Protein AF-A0A1I7CKM2-F1 (afdb_monomer)

Radius of gyration: 22.13 Å; Cα contacts (8 Å, |Δi|>4): 88; chains: 1; bounding box: 82×26×52 Å

pLDDT: mean 80.61, std 15.58, range [37.59, 96.12]

Secondary structure (DSSP, 8-state):
--S---HHHHHHHTT-S-HHHHHHHHHHT---GGGHHHHHHHHT--HHHHHHHHHTT-------------HHHHHHHHHHHHHHHHHHHHHHTT-S-HHHHHHHHHHHHHHHHHHHHHHHHHHS--------PPPPP--

Solvent-accessible surface area (backbone atoms only — not comparable to full-atom values): 8357 Å² total; per-residue (Å²): 114,76,63,77,70,55,66,61,59,38,23,55,66,52,70,46,96,48,47,64,58,57,52,53,20,65,74,69,71,60,68,61,75,86,49,48,62,41,48,23,64,52,34,61,48,60,64,66,62,49,48,54,32,50,77,67,77,41,88,83,69,75,63,67,89,74,81,81,89,50,78,67,53,56,52,52,46,52,50,36,49,56,50,27,52,51,36,47,54,33,35,79,70,70,74,51,56,70,65,64,36,50,51,35,46,51,52,37,52,37,51,51,41,31,52,51,55,51,53,54,40,72,76,50,74,72,84,77,81,66,93,74,77,81,79,80,90,86,132

Organism: NCBI:txid416872

Sequence (139 aa):
MKHQRSVDRVADLMGLTSKWALYKWMESGRMPAILIRPFEQACGIDLVTRYIGHSGHKLLVDIPTGKRASGTDINALQASFAEAVGLLLSYYDGQTEAEDTLGALYTTMEHLAWHQGTIERHRQPQLDFGAAVPGEGQC

Structure (mmCIF, N/CA/C/O backbone):
data_AF-A0A1I7CKM2-F1
#
_entry.id   AF-A0A1I7CKM2-F1
#
loop_
_atom_site.group_PDB
_atom_site.id
_atom_site.type_symbol
_atom_site.label_atom_id
_atom_site.label_alt_id
_atom_site.label_comp_id
_atom_site.label_asym_id
_atom_site.label_entity_id
_atom_site.label_seq_id
_atom_site.pdbx_PDB_ins_code
_atom_site.Cartn_x
_atom_site.Cartn_y
_atom_site.Cartn_z
_atom_site.occupancy
_atom_site.B_iso_or_equiv
_atom_site.auth_seq_id
_atom_site.auth_comp_id
_atom_site.auth_asym_id
_atom_site.auth_atom_id
_atom_site.pdbx_PDB_model_num
ATOM 1 N N . MET A 1 1 ? 0.989 9.671 -11.455 1.00 59.75 1 MET A N 1
ATOM 2 C CA . MET A 1 1 ? 2.434 9.340 -11.512 1.00 59.75 1 MET A CA 1
ATOM 3 C C . MET A 1 1 ? 3.192 10.302 -10.611 1.00 59.75 1 MET A C 1
ATOM 5 O O . MET A 1 1 ? 3.063 11.501 -10.810 1.00 59.75 1 MET A O 1
ATOM 9 N N . LYS A 1 2 ? 3.949 9.806 -9.624 1.00 69.12 2 LYS A N 1
ATOM 10 C CA . LYS A 1 2 ? 4.596 10.651 -8.601 1.00 69.12 2 LYS A CA 1
ATOM 11 C C . LYS A 1 2 ? 5.859 11.355 -9.112 1.00 69.12 2 LYS A C 1
ATOM 13 O O . LYS A 1 2 ? 6.129 12.482 -8.726 1.00 69.12 2 LYS A O 1
ATOM 18 N N . HIS A 1 3 ? 6.599 10.714 -10.017 1.00 76.69 3 HIS A N 1
ATOM 19 C CA . HIS A 1 3 ? 7.881 11.228 -10.514 1.00 76.69 3 HIS A CA 1
ATOM 20 C C . HIS A 1 3 ? 7.803 12.035 -11.823 1.00 76.69 3 HIS A C 1
ATOM 22 O O . HIS A 1 3 ? 8.847 12.461 -12.302 1.00 76.69 3 HIS A O 1
ATOM 28 N N . GLN A 1 4 ? 6.610 12.196 -12.421 1.00 77.38 4 GLN A N 1
ATOM 29 C CA . GLN A 1 4 ? 6.367 12.951 -13.672 1.00 77.38 4 GLN A CA 1
ATOM 30 C C . GLN A 1 4 ? 7.440 12.738 -14.768 1.00 77.38 4 GLN A C 1
ATOM 32 O O . GLN A 1 4 ? 7.924 13.678 -15.392 1.00 77.38 4 GLN A O 1
ATOM 37 N N . ARG A 1 5 ? 7.860 11.486 -14.980 1.00 84.25 5 ARG A N 1
ATOM 38 C CA . ARG A 1 5 ? 8.938 11.140 -15.919 1.00 84.25 5 ARG A CA 1
ATOM 39 C C . ARG A 1 5 ? 8.410 11.066 -17.351 1.00 84.25 5 ARG A C 1
ATOM 41 O O . ARG A 1 5 ? 7.268 10.667 -17.565 1.00 84.25 5 ARG A O 1
ATOM 48 N N . SER A 1 6 ? 9.259 11.391 -18.327 1.00 87.19 6 SER A N 1
ATOM 49 C CA . SER A 1 6 ? 8.954 11.135 -19.737 1.00 87.19 6 SER A CA 1
ATOM 50 C C . SER A 1 6 ? 8.855 9.632 -20.011 1.00 87.19 6 SER A C 1
ATOM 52 O O . SER A 1 6 ? 9.466 8.814 -19.319 1.00 87.19 6 SER A O 1
ATOM 54 N N . VAL A 1 7 ? 8.105 9.264 -21.051 1.00 85.19 7 VAL A N 1
ATOM 55 C CA . VAL A 1 7 ? 7.926 7.863 -21.461 1.00 85.19 7 VAL A CA 1
ATOM 56 C C . VAL A 1 7 ? 9.261 7.201 -21.819 1.00 85.19 7 VAL A C 1
ATOM 58 O O . VAL A 1 7 ? 9.487 6.051 -21.452 1.00 85.19 7 VAL A O 1
ATOM 61 N N . ASP A 1 8 ? 10.171 7.942 -22.457 1.00 87.75 8 ASP A N 1
ATOM 62 C CA . ASP A 1 8 ? 11.543 7.492 -22.719 1.00 87.75 8 ASP A CA 1
ATOM 63 C C . ASP A 1 8 ? 12.269 7.122 -21.420 1.00 87.75 8 ASP A C 1
ATOM 65 O O . ASP A 1 8 ? 12.792 6.019 -21.287 1.00 87.75 8 ASP A O 1
ATOM 69 N N . ARG A 1 9 ? 12.196 7.990 -20.403 1.00 89.06 9 ARG A N 1
ATOM 70 C CA . ARG A 1 9 ? 12.855 7.741 -19.119 1.00 89.06 9 ARG A CA 1
ATOM 71 C C . ARG A 1 9 ? 12.264 6.546 -18.374 1.00 89.06 9 ARG A C 1
ATOM 73 O O . ARG A 1 9 ? 12.987 5.856 -17.660 1.00 89.06 9 ARG A O 1
ATOM 80 N N . VAL A 1 10 ? 10.959 6.312 -18.501 1.00 89.44 10 VAL A N 1
ATOM 81 C CA . VAL A 1 10 ? 10.307 5.128 -17.923 1.00 89.44 10 VAL A CA 1
ATOM 82 C C . VAL A 1 10 ? 10.797 3.859 -18.619 1.00 89.44 10 VAL A C 1
ATOM 84 O O . VAL A 1 10 ? 11.162 2.909 -17.932 1.00 89.44 10 VAL A O 1
ATOM 87 N N . ALA A 1 11 ? 10.873 3.858 -19.951 1.00 90.50 11 ALA A N 1
ATOM 88 C CA . ALA A 1 11 ? 11.365 2.718 -20.720 1.00 90.50 11 ALA A CA 1
ATOM 89 C C . ALA A 1 11 ? 12.826 2.369 -20.379 1.00 90.50 11 ALA A C 1
ATOM 91 O O . ALA A 1 11 ? 13.130 1.193 -20.171 1.00 90.50 11 ALA A O 1
ATOM 92 N N . ASP A 1 12 ? 13.688 3.379 -20.227 1.00 90.19 12 ASP A N 1
ATOM 93 C CA . ASP A 1 12 ? 15.086 3.193 -19.814 1.00 90.19 12 ASP A CA 1
ATOM 94 C C . ASP A 1 12 ? 15.192 2.544 -18.427 1.00 90.19 12 ASP A C 1
ATOM 96 O O . ASP A 1 12 ? 15.935 1.585 -18.233 1.00 90.19 12 ASP A O 1
ATOM 100 N N . LEU A 1 13 ? 14.422 3.040 -17.449 1.00 89.81 13 LEU A N 1
ATOM 101 C CA . LEU A 1 13 ? 14.416 2.503 -16.081 1.00 89.81 13 LEU A CA 1
ATOM 102 C C . LEU A 1 13 ? 13.867 1.075 -16.005 1.00 89.81 13 LEU A C 1
ATOM 104 O O . LEU A 1 13 ? 14.232 0.324 -15.105 1.00 89.81 13 LEU A O 1
ATOM 108 N N . MET A 1 14 ? 12.996 0.707 -16.942 1.00 90.38 14 MET A N 1
ATOM 109 C CA . MET A 1 14 ? 12.480 -0.650 -17.087 1.00 90.38 14 MET A CA 1
ATOM 110 C C . MET A 1 14 ? 13.447 -1.586 -17.832 1.00 90.38 14 MET A C 1
ATOM 112 O O . MET A 1 14 ? 13.169 -2.781 -17.913 1.00 90.38 14 MET A O 1
ATOM 116 N N . GLY A 1 15 ? 14.550 -1.070 -18.388 1.00 89.56 15 GLY A N 1
ATOM 117 C CA . GLY A 1 15 ? 15.500 -1.849 -19.186 1.00 89.56 15 GLY A CA 1
ATOM 118 C C . GLY A 1 15 ? 14.966 -2.245 -20.566 1.00 89.56 15 GLY A C 1
ATOM 119 O O . GLY A 1 15 ? 15.369 -3.271 -21.113 1.00 89.56 15 GLY A O 1
ATOM 120 N N . LEU A 1 16 ? 14.029 -1.474 -21.128 1.00 90.25 16 LEU A N 1
ATOM 121 C CA . LEU A 1 16 ? 13.451 -1.759 -22.440 1.00 90.25 16 LEU A CA 1
ATOM 122 C C . LEU A 1 16 ? 14.353 -1.247 -23.562 1.00 90.25 16 LEU A C 1
ATOM 124 O O . LEU A 1 16 ? 14.857 -0.133 -23.515 1.00 90.25 16 LEU A O 1
ATOM 128 N N . THR A 1 17 ? 14.462 -2.022 -24.640 1.00 84.75 17 THR A N 1
ATOM 129 C CA . THR A 1 17 ? 15.207 -1.619 -25.845 1.00 84.75 17 THR A CA 1
ATOM 130 C C . THR A 1 17 ? 14.534 -0.462 -26.596 1.00 84.75 17 THR A C 1
ATOM 132 O O . THR A 1 17 ? 15.181 0.238 -27.368 1.00 84.75 17 THR A O 1
ATOM 135 N N . SER A 1 18 ? 13.222 -0.263 -26.417 1.00 87.19 18 SER A N 1
ATOM 136 C CA . SER A 1 18 ? 12.483 0.822 -27.066 1.00 87.19 18 SER A CA 1
ATOM 137 C C . SER A 1 18 ? 11.200 1.194 -26.323 1.00 87.19 18 SER A C 1
ATOM 139 O O . SER A 1 18 ? 10.427 0.320 -25.923 1.00 87.19 18 SER A O 1
ATOM 141 N N . LYS A 1 19 ? 10.905 2.500 -26.244 1.00 86.94 19 LYS A N 1
ATOM 142 C CA . LYS A 1 19 ? 9.648 3.037 -25.691 1.00 86.94 19 LYS A CA 1
ATOM 143 C C . LYS A 1 19 ? 8.382 2.583 -26.419 1.00 86.94 19 LYS A C 1
ATOM 145 O O . LYS A 1 19 ? 7.302 2.593 -25.833 1.00 86.94 19 LYS A O 1
ATOM 150 N N . TRP A 1 20 ? 8.491 2.170 -27.683 1.00 90.31 20 TRP A N 1
ATOM 151 C CA . TRP A 1 20 ? 7.341 1.710 -28.469 1.00 90.31 20 TRP A CA 1
ATOM 152 C C . TRP A 1 20 ? 6.694 0.456 -27.875 1.00 90.31 20 TRP A C 1
ATOM 154 O O . TRP A 1 20 ? 5.479 0.295 -27.975 1.00 90.31 20 TRP A O 1
ATOM 164 N N . ALA A 1 21 ? 7.477 -0.393 -27.199 1.00 90.19 21 ALA A N 1
ATOM 165 C CA . ALA A 1 21 ? 6.945 -1.540 -26.470 1.00 90.19 21 ALA A CA 1
ATOM 166 C C . ALA A 1 21 ? 5.969 -1.096 -25.369 1.00 90.19 21 ALA A C 1
ATOM 168 O O . ALA A 1 21 ? 4.881 -1.657 -25.255 1.00 90.19 21 ALA A O 1
ATOM 169 N N . LEU A 1 22 ? 6.316 -0.034 -24.631 1.00 87.12 22 LEU A N 1
ATOM 170 C CA . LEU A 1 22 ? 5.462 0.512 -23.581 1.00 87.12 22 LEU A CA 1
ATOM 171 C C . LEU A 1 22 ? 4.152 1.065 -24.154 1.00 87.12 22 LEU A C 1
ATOM 173 O O . LEU A 1 22 ? 3.084 0.741 -23.639 1.00 87.12 22 LEU A O 1
ATOM 177 N N . TYR A 1 23 ? 4.212 1.833 -25.246 1.00 89.81 23 TYR A N 1
ATOM 178 C CA . TYR A 1 23 ? 2.999 2.326 -25.909 1.00 89.81 23 TYR A CA 1
ATOM 179 C C . TYR A 1 23 ? 2.092 1.188 -26.373 1.00 89.81 23 TYR A C 1
ATOM 181 O O . TYR A 1 23 ? 0.896 1.213 -26.098 1.00 89.81 23 TYR A O 1
ATOM 189 N N . LYS A 1 24 ? 2.665 0.151 -26.992 1.00 90.62 24 LYS A N 1
ATOM 190 C CA . LYS A 1 24 ? 1.908 -1.019 -27.447 1.00 90.62 24 LYS A CA 1
ATOM 191 C C . LYS A 1 24 ? 1.228 -1.759 -26.291 1.00 90.62 24 LYS A C 1
ATOM 193 O O . LYS A 1 24 ? 0.116 -2.265 -26.447 1.00 90.62 24 LYS A O 1
ATOM 198 N N . TRP A 1 25 ? 1.862 -1.839 -25.121 1.00 91.19 25 TRP A N 1
ATOM 199 C CA . TRP A 1 25 ? 1.236 -2.440 -23.938 1.00 91.19 25 TRP A CA 1
ATOM 200 C C . TRP A 1 25 ? 0.119 -1.582 -23.368 1.00 91.19 25 TRP A C 1
ATOM 202 O O . TRP A 1 25 ? -0.893 -2.139 -22.954 1.00 91.19 25 TRP A O 1
ATOM 212 N N . MET A 1 26 ? 0.271 -0.256 -23.375 1.00 86.06 26 MET A N 1
ATOM 213 C CA . MET A 1 26 ? -0.805 0.639 -22.948 1.00 86.06 26 MET A CA 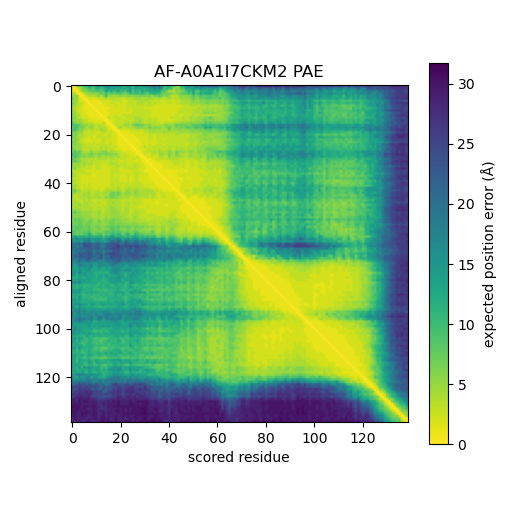1
ATOM 214 C C . MET A 1 26 ? -2.002 0.584 -23.900 1.00 86.06 26 MET A C 1
ATOM 216 O O . MET A 1 26 ? -3.135 0.562 -23.438 1.00 86.06 26 MET A O 1
ATOM 220 N N . GLU A 1 27 ? -1.757 0.498 -25.208 1.00 91.06 27 GLU A N 1
ATOM 221 C CA . GLU A 1 27 ? -2.809 0.345 -26.219 1.00 91.06 27 GLU A CA 1
ATOM 222 C C . GLU A 1 27 ? -3.544 -0.996 -26.080 1.00 91.06 27 GLU A C 1
ATOM 224 O O . GLU A 1 27 ? -4.769 -1.048 -26.076 1.00 91.06 27 GLU A O 1
ATOM 229 N N . SER A 1 28 ? -2.799 -2.096 -25.944 1.00 90.94 28 SER A N 1
ATOM 230 C CA . SER A 1 28 ? -3.379 -3.445 -25.879 1.00 90.94 28 SER A CA 1
ATOM 231 C C . SER A 1 28 ? -3.872 -3.858 -24.488 1.00 90.94 28 SER A C 1
ATOM 233 O O . SER A 1 28 ? -4.509 -4.904 -24.361 1.00 90.94 28 SER A O 1
ATOM 235 N N . GLY A 1 29 ? -3.531 -3.100 -23.442 1.00 85.44 29 GLY A N 1
ATOM 236 C CA . GLY A 1 29 ? -3.776 -3.457 -22.040 1.00 85.44 29 GLY A CA 1
ATOM 237 C C . GLY A 1 29 ? -3.000 -4.691 -21.559 1.00 85.44 29 GLY A C 1
ATOM 238 O O . GLY A 1 29 ? -3.324 -5.257 -20.517 1.00 85.44 29 GLY A O 1
ATOM 239 N N . ARG A 1 30 ? -1.996 -5.154 -22.315 1.00 86.62 30 ARG A N 1
ATOM 240 C CA . ARG A 1 30 ? -1.274 -6.412 -22.062 1.00 86.62 30 ARG A CA 1
ATOM 241 C C . ARG A 1 30 ? 0.188 -6.143 -21.734 1.00 86.62 30 ARG A C 1
ATOM 243 O O . ARG A 1 30 ? 1.058 -6.248 -22.596 1.00 86.62 30 ARG A O 1
ATOM 250 N N . MET A 1 31 ? 0.456 -5.820 -20.472 1.00 88.94 31 MET A N 1
ATOM 251 C CA . MET A 1 31 ? 1.819 -5.730 -19.947 1.00 88.94 31 MET A CA 1
ATOM 252 C C . MET A 1 31 ? 2.306 -7.111 -19.470 1.00 88.94 31 MET A C 1
ATOM 254 O O . MET A 1 31 ? 1.570 -7.795 -18.756 1.00 88.94 31 MET A O 1
ATOM 258 N N . PRO A 1 32 ? 3.539 -7.536 -19.807 1.00 91.81 32 PRO A N 1
ATOM 259 C CA . PRO A 1 32 ? 4.132 -8.739 -19.229 1.00 91.81 32 PRO A CA 1
ATOM 260 C C . PRO A 1 32 ? 4.239 -8.639 -17.701 1.00 91.81 32 PRO A C 1
ATOM 262 O O . PRO A 1 32 ? 4.753 -7.650 -17.183 1.00 91.81 32 PRO A O 1
ATOM 265 N N . ALA A 1 33 ? 3.828 -9.685 -16.976 1.00 91.06 33 ALA A N 1
ATOM 266 C CA . ALA A 1 33 ? 3.792 -9.671 -15.509 1.00 91.06 33 ALA A CA 1
ATOM 267 C C . ALA A 1 33 ? 5.157 -9.365 -14.861 1.00 91.06 33 ALA A C 1
ATOM 269 O O . ALA A 1 33 ? 5.235 -8.629 -13.881 1.00 91.06 33 ALA A O 1
ATOM 270 N N . ILE A 1 34 ? 6.247 -9.860 -15.458 1.00 92.38 34 ILE A N 1
ATOM 271 C CA . ILE A 1 34 ? 7.625 -9.607 -15.006 1.00 92.38 34 ILE A CA 1
ATOM 272 C C . ILE A 1 34 ? 8.014 -8.117 -15.035 1.00 92.38 34 ILE A C 1
ATOM 274 O O . ILE A 1 34 ? 8.901 -7.695 -14.299 1.00 92.38 34 ILE A O 1
ATOM 278 N N . LEU A 1 35 ? 7.333 -7.305 -15.849 1.00 92.44 35 LEU A N 1
ATOM 279 C CA . LEU A 1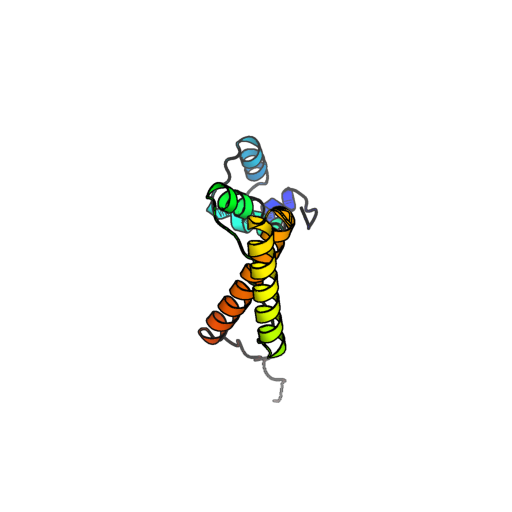 35 ? 7.609 -5.876 -16.007 1.00 92.44 35 LEU A CA 1
ATOM 280 C C . LEU A 1 35 ? 6.713 -4.976 -15.154 1.00 92.44 35 LEU A C 1
ATOM 282 O O . LEU A 1 35 ? 6.967 -3.773 -15.097 1.00 92.44 35 LEU A O 1
ATOM 286 N N . ILE A 1 36 ? 5.733 -5.541 -14.443 1.00 92.00 36 ILE A N 1
ATOM 287 C CA . ILE A 1 36 ? 4.852 -4.779 -13.550 1.00 92.00 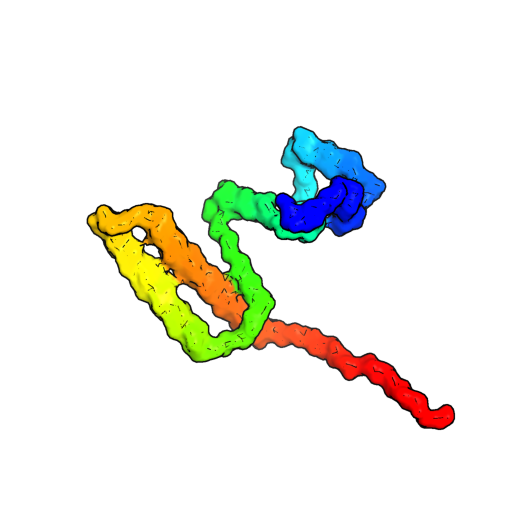36 ILE A CA 1
ATOM 288 C C . ILE A 1 36 ? 5.678 -4.074 -12.468 1.00 92.00 36 ILE A C 1
ATOM 290 O O . ILE A 1 36 ? 5.569 -2.863 -12.299 1.00 92.00 36 ILE A O 1
ATOM 294 N N . ARG A 1 37 ? 6.574 -4.799 -11.784 1.00 91.69 37 ARG A N 1
ATOM 295 C CA . ARG A 1 37 ? 7.394 -4.220 -10.706 1.00 91.69 37 ARG A CA 1
ATOM 296 C C . ARG A 1 37 ? 8.369 -3.138 -11.195 1.00 91.69 37 ARG A C 1
ATOM 298 O O . ARG A 1 37 ? 8.367 -2.061 -10.596 1.00 91.69 37 ARG A O 1
ATOM 305 N N . PRO A 1 38 ? 9.148 -3.349 -12.276 1.00 92.31 38 PRO A N 1
ATOM 306 C CA . PRO A 1 38 ? 9.951 -2.284 -12.879 1.00 92.31 38 PRO A CA 1
ATOM 307 C C . PRO A 1 38 ? 9.135 -1.053 -13.288 1.00 92.31 38 PRO A C 1
ATOM 309 O O . PRO A 1 38 ? 9.562 0.074 -13.039 1.00 92.31 38 PRO A O 1
ATOM 312 N N . PHE A 1 39 ? 7.952 -1.249 -13.878 1.00 91.00 39 PHE A N 1
ATOM 313 C CA . PHE A 1 39 ? 7.072 -0.153 -14.286 1.00 91.00 39 PHE A CA 1
ATOM 314 C C . PHE A 1 39 ? 6.606 0.683 -13.087 1.00 91.00 39 PHE A C 1
ATOM 316 O O . PHE A 1 39 ? 6.757 1.905 -13.072 1.00 91.00 39 PHE A O 1
ATOM 323 N N . GLU A 1 40 ? 6.101 0.027 -12.045 1.00 92.31 40 GLU A N 1
ATOM 324 C CA . GLU A 1 40 ? 5.618 0.690 -10.831 1.00 92.31 40 GLU A CA 1
ATOM 325 C C . GLU A 1 40 ? 6.730 1.450 -10.105 1.00 92.31 40 GLU A C 1
ATOM 327 O O . GLU A 1 40 ? 6.534 2.591 -9.677 1.00 92.31 40 GLU A O 1
ATOM 332 N N . GLN A 1 41 ? 7.935 0.877 -10.045 1.00 91.06 41 GLN A N 1
ATOM 333 C CA . GLN A 1 41 ? 9.119 1.544 -9.502 1.00 91.06 41 GLN A CA 1
ATOM 334 C C . GLN A 1 41 ? 9.535 2.756 -10.351 1.00 91.06 41 GLN A C 1
ATOM 336 O O . GLN A 1 41 ? 9.875 3.815 -9.811 1.00 91.06 41 GLN A O 1
ATOM 341 N N . ALA A 1 42 ? 9.475 2.643 -11.680 1.00 90.31 42 ALA A N 1
ATOM 342 C CA . ALA A 1 42 ? 9.769 3.748 -12.586 1.00 90.31 42 ALA A CA 1
ATOM 343 C C . ALA A 1 42 ? 8.744 4.890 -12.448 1.00 90.31 42 ALA A C 1
ATOM 345 O O . ALA A 1 42 ? 9.122 6.063 -12.506 1.00 90.31 42 ALA A O 1
ATOM 346 N N . CYS A 1 43 ? 7.470 4.586 -12.203 1.00 87.75 43 CYS A N 1
ATOM 347 C CA . CYS A 1 43 ? 6.428 5.591 -11.977 1.00 87.75 43 CYS A CA 1
ATOM 348 C C . CYS A 1 43 ? 6.388 6.115 -10.527 1.00 87.75 43 CYS A C 1
ATOM 350 O O . CYS A 1 43 ? 5.955 7.251 -10.290 1.00 87.75 43 CYS A O 1
ATOM 352 N N . GLY A 1 44 ? 6.875 5.326 -9.567 1.00 85.62 44 GLY A N 1
ATOM 353 C CA . GLY A 1 44 ? 6.767 5.565 -8.125 1.00 85.62 44 GLY A CA 1
ATOM 354 C C . GLY A 1 44 ? 5.363 5.377 -7.570 1.00 85.62 44 GLY A C 1
ATOM 355 O O . GLY A 1 44 ? 4.978 6.117 -6.667 1.00 85.62 44 GLY A O 1
ATOM 356 N N . ILE A 1 45 ? 4.582 4.490 -8.179 1.00 88.38 45 ILE A N 1
ATOM 357 C CA . ILE A 1 45 ? 3.221 4.156 -7.759 1.00 88.38 45 ILE A CA 1
ATOM 358 C C . ILE A 1 45 ? 2.919 2.711 -8.161 1.00 88.38 45 ILE A C 1
ATOM 360 O O . ILE A 1 45 ? 3.345 2.264 -9.221 1.00 88.38 45 ILE A O 1
ATOM 364 N N . ASP A 1 46 ? 2.169 2.011 -7.330 1.00 89.56 46 ASP A N 1
ATOM 365 C CA . ASP A 1 46 ? 1.874 0.574 -7.342 1.00 89.56 46 ASP A CA 1
ATOM 366 C C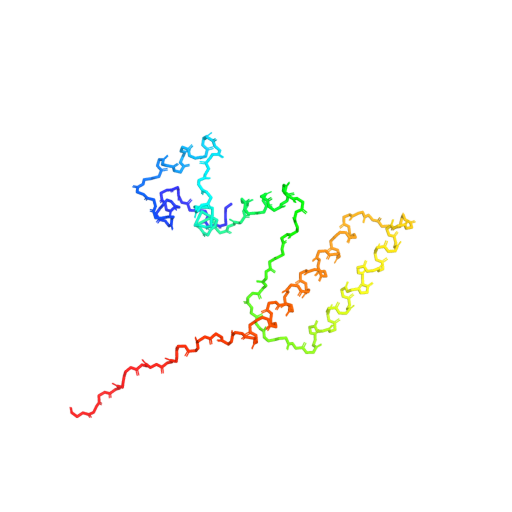 . ASP A 1 46 ? 0.445 0.263 -7.834 1.00 89.56 46 ASP A C 1
ATOM 368 O O . ASP A 1 46 ? -0.257 -0.601 -7.311 1.00 89.56 46 ASP A O 1
ATOM 372 N N . LEU A 1 47 ? -0.018 1.000 -8.850 1.00 87.31 47 LEU A N 1
ATOM 373 C CA . LEU A 1 47 ? -1.404 0.925 -9.335 1.00 87.31 47 LEU A CA 1
ATOM 374 C C . LEU A 1 47 ? -1.803 -0.463 -9.854 1.00 87.31 47 LEU A C 1
ATOM 376 O O . LEU A 1 47 ? -2.943 -0.879 -9.658 1.00 87.31 47 LEU A O 1
ATOM 380 N N . VAL A 1 48 ? -0.897 -1.165 -10.537 1.00 90.62 48 VAL A N 1
ATOM 381 C CA . VAL A 1 48 ? -1.208 -2.447 -11.185 1.00 90.62 48 VAL A CA 1
ATOM 382 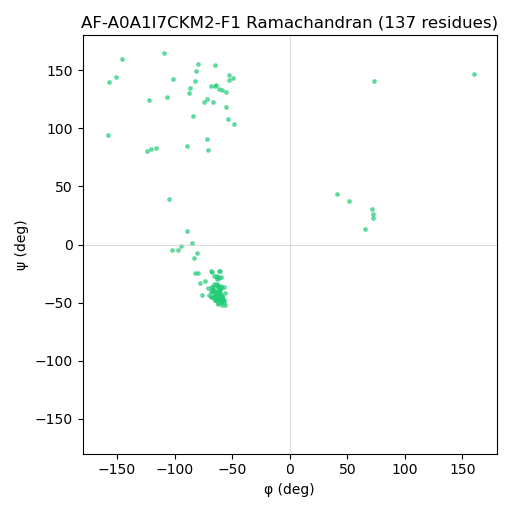C C . VAL A 1 48 ? -1.282 -3.552 -10.134 1.00 90.62 48 VAL A C 1
ATOM 384 O O . VAL A 1 48 ? -2.226 -4.337 -10.133 1.00 90.62 48 VAL A O 1
ATOM 387 N N . THR A 1 49 ? -0.339 -3.569 -9.197 1.00 91.62 49 THR A N 1
ATOM 388 C CA . THR A 1 49 ? -0.322 -4.455 -8.034 1.00 91.62 49 THR A CA 1
ATOM 389 C C . THR A 1 49 ? -1.576 -4.243 -7.191 1.00 91.62 49 THR A C 1
ATOM 391 O O . THR A 1 49 ? -2.264 -5.220 -6.889 1.00 91.62 49 THR A O 1
ATOM 394 N N . ARG A 1 50 ? -1.936 -2.983 -6.894 1.00 89.50 50 ARG A N 1
ATOM 395 C CA . ARG A 1 50 ? -3.182 -2.648 -6.184 1.00 89.50 50 ARG A CA 1
ATOM 396 C C . ARG A 1 50 ? -4.415 -3.164 -6.898 1.00 89.50 50 ARG A C 1
ATOM 398 O O . ARG A 1 50 ? -5.243 -3.831 -6.285 1.00 89.50 50 ARG A O 1
ATOM 405 N N . TYR A 1 51 ? -4.515 -2.905 -8.198 1.00 90.31 51 TYR A N 1
ATOM 406 C CA . TYR A 1 51 ? -5.630 -3.386 -9.003 1.00 90.31 51 TYR A CA 1
ATOM 407 C C . TYR A 1 51 ? -5.740 -4.917 -8.981 1.00 90.31 51 TYR A C 1
ATOM 409 O O . TYR A 1 51 ? -6.818 -5.444 -8.719 1.00 90.31 51 TYR A O 1
ATOM 417 N N . ILE A 1 52 ? -4.634 -5.639 -9.195 1.00 91.56 52 ILE A N 1
ATOM 418 C CA . ILE A 1 52 ? -4.623 -7.109 -9.177 1.00 91.56 52 ILE A CA 1
ATOM 419 C C . ILE A 1 52 ? -5.062 -7.628 -7.803 1.00 91.56 52 ILE A C 1
ATOM 421 O O . ILE A 1 52 ? -5.934 -8.495 -7.735 1.00 91.56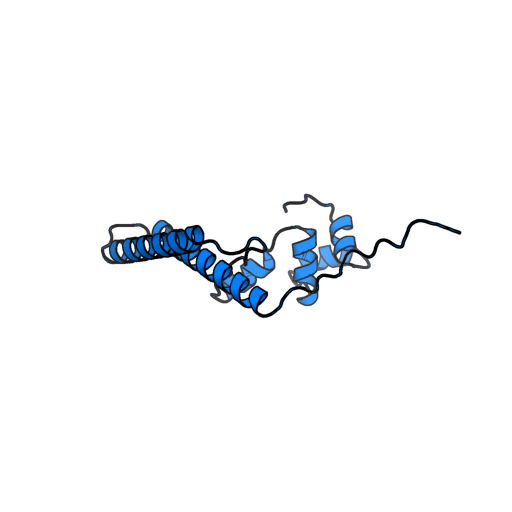 52 ILE A O 1
ATOM 425 N N . GLY A 1 53 ? -4.521 -7.068 -6.717 1.00 90.88 53 GLY A N 1
ATOM 426 C CA . GLY A 1 53 ? -4.906 -7.433 -5.353 1.00 90.88 53 GLY A CA 1
ATOM 427 C C . GLY A 1 53 ? -6.396 -7.214 -5.093 1.00 90.88 53 GLY A C 1
ATOM 428 O O . GLY A 1 53 ? -7.095 -8.156 -4.718 1.00 90.88 53 GLY A O 1
ATOM 429 N N . HIS A 1 54 ? -6.905 -6.016 -5.387 1.00 87.50 54 HIS A N 1
ATOM 430 C CA . HIS A 1 54 ? -8.320 -5.693 -5.204 1.00 87.50 54 HIS A CA 1
ATOM 431 C C . HIS A 1 54 ? -9.241 -6.555 -6.074 1.00 87.50 54 HIS A C 1
ATOM 433 O O . HIS A 1 54 ? -10.246 -7.059 -5.574 1.00 87.50 54 HIS A O 1
ATOM 439 N N . SER A 1 55 ? -8.883 -6.796 -7.340 1.00 88.62 55 SER A N 1
ATOM 440 C CA . SER A 1 55 ? -9.661 -7.657 -8.244 1.00 88.62 55 SER A CA 1
ATOM 441 C C . SER A 1 55 ? -9.732 -9.113 -7.770 1.00 88.62 55 SER A C 1
ATOM 443 O O . SER A 1 55 ? -10.704 -9.809 -8.045 1.00 88.62 55 SER A O 1
ATOM 445 N N . GLY A 1 56 ? -8.727 -9.569 -7.016 1.00 91.56 56 GLY A N 1
ATOM 446 C CA . GLY A 1 56 ? -8.698 -10.885 -6.380 1.00 91.56 56 GLY A CA 1
ATOM 447 C C . GLY A 1 56 ? -9.302 -10.921 -4.974 1.00 91.56 56 GLY A C 1
ATOM 448 O O . GLY A 1 56 ? -9.079 -11.903 -4.260 1.00 91.56 56 GLY A O 1
ATOM 449 N N . HIS A 1 57 ? -9.997 -9.859 -4.546 1.00 78.38 57 HIS A N 1
ATOM 450 C CA . HIS A 1 57 ? -10.496 -9.678 -3.177 1.00 78.38 57 HIS A CA 1
ATOM 451 C C . HIS A 1 57 ? -9.406 -9.883 -2.112 1.00 78.38 57 HIS A C 1
ATOM 453 O O . HIS A 1 57 ? -9.635 -10.475 -1.055 1.00 78.38 57 HIS A O 1
ATOM 459 N N . LYS A 1 58 ? -8.184 -9.432 -2.411 1.00 81.38 58 LYS A N 1
ATOM 460 C CA . LYS A 1 58 ? -7.055 -9.436 -1.483 1.00 81.38 58 LYS A CA 1
ATOM 461 C C . LYS A 1 58 ? -6.864 -8.043 -0.907 1.00 81.38 58 LYS A C 1
ATOM 463 O O . LYS A 1 58 ? -7.001 -7.042 -1.608 1.00 81.38 58 LYS A O 1
ATOM 468 N N . LEU A 1 59 ? -6.507 -8.003 0.370 1.00 78.44 59 LEU A N 1
ATOM 469 C CA . LEU A 1 59 ? -6.030 -6.796 1.019 1.00 78.44 59 LEU A CA 1
ATOM 470 C C . LEU A 1 59 ? -4.519 -6.692 0.815 1.00 78.44 59 LEU A C 1
ATOM 472 O O . LEU A 1 59 ? -3.790 -7.655 1.055 1.00 78.44 59 LEU A O 1
ATOM 476 N N . LEU A 1 60 ? -4.068 -5.525 0.367 1.00 81.19 60 LEU A N 1
ATOM 477 C CA . LEU A 1 60 ? -2.656 -5.185 0.276 1.00 81.19 60 LEU A CA 1
ATOM 478 C C . LEU A 1 60 ? -2.345 -4.200 1.390 1.00 81.19 60 LEU A C 1
ATOM 480 O O . LEU A 1 60 ? -3.030 -3.192 1.529 1.00 81.19 60 LEU A O 1
ATOM 484 N N . VAL A 1 61 ? -1.325 -4.523 2.173 1.00 73.50 61 VAL A N 1
ATOM 485 C CA . VAL A 1 61 ? -0.864 -3.704 3.286 1.00 73.50 61 VAL A CA 1
ATOM 486 C C . VAL A 1 61 ? 0.599 -3.380 3.033 1.00 73.50 61 VAL A C 1
ATOM 488 O O . VAL A 1 61 ? 1.407 -4.291 2.828 1.00 73.50 61 VAL A O 1
ATOM 491 N N . ASP A 1 62 ? 0.936 -2.093 3.015 1.00 71.31 62 ASP A N 1
ATOM 492 C CA . ASP A 1 62 ? 2.322 -1.663 2.879 1.00 71.31 62 ASP A CA 1
ATOM 493 C C . ASP A 1 62 ? 3.097 -2.078 4.132 1.00 71.31 62 ASP A C 1
ATOM 495 O O . ASP A 1 62 ? 2.746 -1.706 5.248 1.00 71.31 62 ASP A O 1
ATOM 499 N N . ILE A 1 63 ? 4.171 -2.852 3.961 1.00 69.88 63 ILE A N 1
ATOM 500 C CA . ILE A 1 63 ? 5.043 -3.240 5.075 1.00 69.88 63 ILE A CA 1
ATOM 501 C C . ILE A 1 63 ? 6.048 -2.101 5.294 1.00 69.88 63 ILE A C 1
ATOM 503 O O . ILE A 1 63 ? 6.941 -1.918 4.457 1.00 69.88 63 ILE A O 1
ATOM 507 N N . PRO A 1 64 ? 5.978 -1.334 6.399 1.00 61.91 64 PRO A N 1
ATOM 508 C CA . PRO A 1 64 ? 6.853 -0.186 6.566 1.00 61.91 64 PRO A CA 1
ATOM 509 C C . PRO A 1 64 ? 8.293 -0.629 6.846 1.00 61.91 64 PRO A C 1
ATOM 511 O O . PRO A 1 64 ? 8.609 -1.354 7.801 1.00 61.91 64 PRO A O 1
ATOM 514 N N . THR A 1 65 ? 9.215 -0.141 6.022 1.00 59.28 65 THR A N 1
ATOM 515 C CA . THR A 1 65 ? 10.644 -0.400 6.173 1.00 59.28 65 THR A CA 1
ATOM 516 C C . THR A 1 65 ? 11.287 0.654 7.079 1.00 59.28 65 THR A C 1
ATOM 518 O O . THR A 1 65 ? 11.842 1.630 6.590 1.00 59.28 65 THR A O 1
ATOM 521 N N . GLY A 1 66 ? 11.244 0.482 8.406 1.00 55.62 66 GLY A N 1
ATOM 522 C CA . GLY A 1 66 ? 12.078 1.303 9.296 1.00 55.62 66 GLY A CA 1
ATOM 523 C C . GLY A 1 66 ? 11.629 1.366 10.756 1.00 55.62 66 GLY A C 1
ATOM 524 O O . GLY A 1 66 ? 10.436 1.383 11.032 1.00 55.62 66 GLY A O 1
ATOM 525 N N . LYS A 1 67 ? 12.636 1.466 11.637 1.00 55.66 67 LYS A N 1
ATOM 526 C CA . LYS A 1 67 ? 12.631 1.544 13.114 1.00 55.66 67 LYS A CA 1
ATOM 527 C C . LYS A 1 67 ? 12.305 0.258 13.887 1.00 55.66 67 LYS A C 1
ATOM 529 O O . LYS A 1 67 ? 11.460 -0.539 13.505 1.00 55.66 67 LYS A O 1
ATOM 534 N N . ARG A 1 68 ? 13.044 0.077 14.993 1.00 57.84 68 ARG A N 1
ATOM 535 C CA . ARG A 1 68 ? 12.796 -0.955 16.010 1.00 57.84 68 ARG A CA 1
ATOM 536 C C . ARG A 1 68 ? 11.499 -0.612 16.726 1.00 57.84 68 ARG A C 1
ATOM 538 O O . ARG A 1 68 ? 11.318 0.546 17.098 1.00 57.84 68 ARG A O 1
ATOM 545 N N . ALA A 1 69 ? 10.660 -1.617 16.948 1.00 62.78 69 ALA A N 1
ATOM 546 C CA . ALA A 1 69 ? 9.469 -1.445 17.757 1.00 62.78 69 ALA A CA 1
ATOM 547 C C . ALA A 1 69 ? 9.829 -1.039 19.192 1.00 62.78 69 ALA A C 1
ATOM 549 O O . ALA A 1 69 ? 10.739 -1.600 19.808 1.00 62.78 69 ALA A O 1
ATOM 550 N N . SER A 1 70 ? 9.120 -0.038 19.694 1.00 67.38 70 SER A N 1
ATOM 551 C CA . SER A 1 70 ? 9.190 0.514 21.040 1.00 67.38 70 SER A CA 1
ATOM 552 C C . SER A 1 70 ? 7.931 0.145 21.832 1.00 67.38 70 SER A C 1
ATOM 554 O O . SER A 1 70 ? 6.917 -0.259 21.263 1.00 67.38 70 SER A O 1
ATOM 556 N N . GLY A 1 71 ? 7.966 0.303 23.160 1.00 65.56 71 GLY A N 1
ATOM 557 C 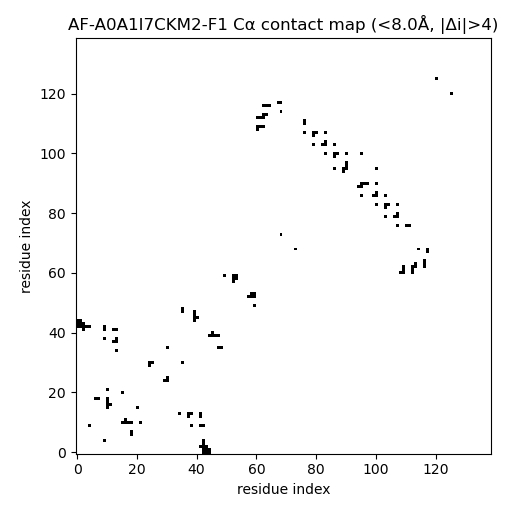CA . GLY A 1 71 ? 6.781 0.082 24.003 1.00 65.56 71 GLY A CA 1
ATOM 558 C C . GLY A 1 71 ? 5.597 0.991 23.640 1.00 65.56 71 GLY A C 1
ATOM 559 O O . GLY A 1 71 ? 4.446 0.588 23.787 1.00 65.56 71 GLY A O 1
ATOM 560 N N . THR A 1 72 ? 5.867 2.179 23.094 1.00 71.75 72 THR A N 1
ATOM 561 C CA . THR A 1 72 ? 4.842 3.106 22.592 1.00 71.75 72 THR A CA 1
ATOM 562 C C . THR A 1 72 ? 4.058 2.509 21.422 1.00 71.75 72 THR A C 1
ATOM 564 O O . THR A 1 72 ? 2.853 2.727 21.325 1.00 71.75 72 THR A O 1
ATOM 567 N N . ASP A 1 73 ? 4.708 1.698 20.585 1.00 75.12 73 ASP A N 1
ATOM 568 C CA . ASP A 1 73 ? 4.077 1.108 19.401 1.00 75.12 73 ASP A CA 1
ATOM 569 C C . ASP A 1 73 ? 3.092 -0.009 19.780 1.00 75.12 73 ASP A C 1
ATOM 571 O O . ASP A 1 73 ? 2.051 -0.165 19.148 1.00 75.12 73 ASP A O 1
ATOM 575 N N . ILE A 1 74 ? 3.356 -0.733 20.876 1.00 81.19 74 ILE A N 1
ATOM 576 C CA . ILE A 1 74 ? 2.430 -1.749 21.406 1.00 81.19 74 ILE A CA 1
ATOM 577 C C . ILE A 1 74 ? 1.161 -1.092 21.966 1.00 81.19 74 ILE A C 1
ATOM 579 O O . ILE A 1 74 ? 0.058 -1.591 21.742 1.00 81.19 74 ILE A O 1
ATOM 583 N N . ASN A 1 75 ? 1.295 0.047 22.653 1.00 85.56 75 ASN A N 1
ATOM 584 C CA . ASN A 1 75 ? 0.137 0.797 23.148 1.00 85.56 75 ASN A CA 1
ATOM 585 C C . ASN A 1 75 ? -0.694 1.377 21.992 1.00 85.56 75 ASN A C 1
ATOM 587 O O . ASN A 1 75 ? -1.922 1.334 22.042 1.00 85.56 75 ASN A O 1
ATOM 591 N N . ALA A 1 76 ? -0.042 1.865 20.932 1.00 84.38 76 ALA A N 1
ATOM 592 C CA . ALA A 1 76 ? -0.724 2.325 19.722 1.00 84.38 76 ALA A CA 1
ATOM 593 C C . ALA A 1 76 ? -1.476 1.181 19.017 1.00 84.38 76 ALA A C 1
ATOM 595 O O . ALA A 1 76 ? -2.622 1.357 18.601 1.00 84.38 76 ALA A O 1
ATOM 596 N N . LEU A 1 77 ? -0.878 -0.015 18.953 1.00 87.88 77 LEU A N 1
ATOM 597 C CA . LEU A 1 77 ? -1.551 -1.208 18.440 1.00 87.88 77 LEU A CA 1
ATOM 598 C C . LEU A 1 77 ? -2.801 -1.531 19.269 1.00 87.88 77 LEU A C 1
ATOM 600 O O . LEU A 1 77 ? -3.884 -1.698 18.709 1.00 87.88 77 LEU A O 1
ATOM 604 N N . GLN A 1 78 ? -2.680 -1.564 20.597 1.00 91.12 78 GLN A N 1
ATOM 605 C CA . GLN A 1 78 ? -3.804 -1.848 21.491 1.00 91.12 78 GLN A CA 1
ATOM 606 C C . GLN A 1 78 ? -4.938 -0.820 21.356 1.00 91.12 78 GLN A C 1
ATOM 608 O O . GLN A 1 78 ? -6.105 -1.211 21.304 1.00 91.12 78 GLN A O 1
ATOM 613 N N . ALA A 1 79 ? -4.608 0.470 21.249 1.00 92.44 79 ALA A N 1
ATOM 614 C CA . ALA A 1 79 ? -5.589 1.525 21.006 1.00 92.44 79 ALA A CA 1
ATOM 615 C C . ALA A 1 79 ? -6.323 1.314 19.672 1.00 92.44 79 ALA A C 1
ATOM 617 O O . ALA A 1 79 ? -7.552 1.339 19.649 1.00 92.44 79 ALA A O 1
ATOM 618 N N . SER A 1 80 ? -5.589 0.999 18.597 1.00 92.62 80 SER A N 1
ATOM 619 C CA . SER A 1 80 ? -6.193 0.754 17.280 1.00 92.62 80 SER A CA 1
ATOM 620 C C . SER A 1 80 ? -7.138 -0.453 17.271 1.00 92.62 80 SER A C 1
ATOM 622 O O . SER A 1 80 ? -8.176 -0.416 16.619 1.00 92.62 80 SER A O 1
ATOM 624 N N . PHE A 1 81 ? -6.836 -1.504 18.041 1.00 94.50 81 PHE A N 1
ATOM 625 C CA . PHE A 1 81 ? -7.746 -2.641 18.202 1.00 94.50 81 PHE A CA 1
ATOM 626 C C . PHE A 1 81 ? -9.023 -2.264 18.952 1.00 94.50 81 PHE A C 1
ATOM 628 O O . PHE A 1 81 ? -10.110 -2.668 18.545 1.00 94.50 81 PHE A O 1
ATOM 635 N N . ALA A 1 82 ? -8.900 -1.516 20.051 1.00 95.50 82 ALA A N 1
ATOM 636 C CA . ALA A 1 82 ? -10.056 -1.099 20.836 1.00 95.50 82 ALA A CA 1
ATOM 637 C C . ALA A 1 82 ? -11.002 -0.214 20.010 1.00 95.50 82 ALA A C 1
ATOM 639 O O . ALA A 1 82 ? -12.215 -0.417 20.039 1.00 95.50 82 ALA A O 1
ATOM 640 N N . GLU A 1 83 ? -10.441 0.713 19.235 1.00 94.81 83 GLU A N 1
ATOM 641 C CA . GLU A 1 83 ? -11.184 1.576 18.316 1.00 94.81 83 GLU A CA 1
ATOM 642 C C . GLU A 1 83 ? -11.892 0.772 17.218 1.00 94.81 83 GLU A C 1
ATOM 644 O O . GLU A 1 83 ? -13.107 0.895 17.057 1.00 94.81 83 GLU A O 1
ATOM 649 N N . ALA A 1 84 ? -11.173 -0.113 16.520 1.00 95.50 84 ALA A N 1
ATOM 650 C CA . ALA A 1 84 ? -11.751 -0.918 15.446 1.00 95.50 84 ALA A CA 1
ATOM 651 C C . ALA A 1 84 ? -12.880 -1.838 15.939 1.00 95.50 84 ALA A C 1
ATOM 653 O O . ALA A 1 84 ? -13.909 -1.969 15.278 1.00 95.50 84 ALA A O 1
ATOM 654 N N . VAL A 1 85 ? -12.727 -2.450 17.119 1.00 96.12 85 VAL A N 1
ATOM 655 C CA . VAL A 1 85 ? -13.785 -3.273 17.727 1.00 96.12 85 VAL A CA 1
ATOM 656 C C . VAL A 1 85 ? -14.985 -2.415 18.141 1.00 96.12 85 VAL A C 1
ATOM 658 O O . VAL A 1 85 ? -16.124 -2.824 17.920 1.00 96.12 85 VAL A O 1
ATOM 661 N N . GLY A 1 86 ? -14.754 -1.224 18.701 1.00 96.06 86 GLY A N 1
ATOM 662 C CA . GLY A 1 86 ? -15.826 -0.294 19.067 1.00 96.06 86 GLY A CA 1
ATOM 663 C C . GLY A 1 86 ? -16.647 0.171 17.861 1.00 96.06 86 GLY A C 1
ATOM 664 O O . GLY A 1 86 ? -17.880 0.160 17.911 1.00 96.06 86 GLY A O 1
ATOM 665 N N . LEU A 1 87 ? -15.975 0.512 16.758 1.00 95.56 87 LEU A N 1
ATOM 666 C CA . LEU A 1 87 ? -16.629 0.872 15.499 1.00 95.56 87 LEU A CA 1
ATOM 667 C C . LEU A 1 87 ? -17.363 -0.316 14.877 1.00 95.56 87 LEU A C 1
ATOM 669 O O . LEU A 1 87 ? -18.496 -0.155 14.446 1.00 95.56 87 LEU A O 1
ATOM 673 N N . LEU A 1 88 ? -16.792 -1.524 14.916 1.00 95.62 88 LEU A N 1
ATOM 674 C CA . LEU A 1 88 ? -17.480 -2.734 14.452 1.00 95.62 88 LEU A CA 1
ATOM 675 C C . LEU A 1 88 ? -18.798 -2.980 15.192 1.00 95.62 88 LEU A C 1
ATOM 677 O O . LEU A 1 88 ? -19.813 -3.244 14.553 1.00 95.62 88 LEU A O 1
ATOM 681 N N . LEU A 1 89 ? -18.791 -2.894 16.525 1.00 95.81 89 LEU A N 1
ATOM 682 C CA . LEU A 1 89 ? -20.010 -3.041 17.328 1.00 95.81 89 LEU A CA 1
ATOM 683 C C . LEU A 1 89 ? -21.036 -1.971 16.947 1.00 95.81 89 LEU A C 1
ATOM 685 O O . LEU A 1 89 ? -22.174 -2.291 16.616 1.00 95.81 89 LEU A O 1
ATOM 689 N N . SER A 1 90 ? -20.590 -0.715 16.892 1.00 94.38 90 SER A N 1
ATOM 690 C CA . SER A 1 90 ? -21.434 0.421 16.515 1.00 94.38 90 SER A CA 1
ATOM 691 C C . SER A 1 90 ? -22.012 0.264 15.103 1.00 94.38 90 SER A C 1
ATOM 693 O O . SER A 1 90 ? -23.149 0.658 14.859 1.00 94.38 90 SER A O 1
ATOM 695 N N . TYR A 1 91 ? -21.257 -0.319 14.168 1.00 95.50 91 TYR A N 1
ATOM 696 C CA . TYR A 1 91 ? -21.676 -0.513 12.780 1.00 95.50 91 TYR A CA 1
ATOM 697 C C . TYR A 1 91 ? -22.799 -1.542 12.686 1.00 95.50 91 TYR A C 1
ATOM 699 O O . TYR A 1 91 ? -23.812 -1.299 12.031 1.00 95.50 91 TYR A O 1
ATOM 707 N N . TYR A 1 92 ? -22.657 -2.667 13.392 1.00 94.31 92 TYR A N 1
ATOM 708 C CA . TYR A 1 92 ? -23.702 -3.690 13.450 1.00 94.31 92 TYR A CA 1
ATOM 709 C C . TYR A 1 92 ? -24.962 -3.219 14.191 1.00 94.31 92 TYR A C 1
ATOM 711 O O . TYR A 1 92 ? -26.051 -3.704 13.884 1.00 94.31 92 TYR A O 1
ATOM 719 N N . ASP A 1 93 ? -24.833 -2.229 15.075 1.00 95.56 93 ASP A N 1
ATOM 720 C CA . ASP A 1 93 ? -25.955 -1.535 15.721 1.00 95.56 93 ASP A CA 1
ATOM 721 C C . ASP A 1 93 ? -26.524 -0.365 14.879 1.00 95.56 93 ASP A C 1
ATOM 723 O O . ASP A 1 93 ? -27.452 0.330 15.310 1.00 95.56 93 ASP A O 1
ATOM 727 N N . GLY A 1 94 ? -25.983 -0.119 13.677 1.00 92.88 94 GLY A N 1
ATOM 728 C CA . GLY A 1 94 ? -26.432 0.930 12.753 1.00 92.88 94 GLY A CA 1
ATOM 729 C C . GLY A 1 94 ? -26.079 2.363 13.176 1.00 92.88 94 GLY A C 1
ATOM 730 O O . GLY A 1 94 ? -26.763 3.300 12.773 1.00 92.88 94 GLY A O 1
ATOM 731 N N . GLN A 1 95 ? -25.053 2.536 14.015 1.00 90.75 95 GLN A N 1
ATOM 732 C CA . GLN A 1 95 ? -24.649 3.813 14.626 1.00 90.75 95 GLN A CA 1
ATOM 733 C C . GLN A 1 95 ? -23.424 4.474 13.968 1.00 90.75 95 GLN A C 1
ATOM 735 O O . GLN A 1 95 ? -23.028 5.566 14.368 1.00 90.75 95 GLN A O 1
ATOM 740 N N . THR A 1 96 ? -22.788 3.825 12.992 1.00 92.94 96 THR A N 1
ATOM 741 C CA . THR A 1 96 ? -21.629 4.366 12.259 1.00 92.94 96 THR A CA 1
ATOM 742 C C . THR A 1 96 ? -21.655 3.907 10.805 1.00 92.94 96 THR A C 1
ATOM 744 O O . THR A 1 96 ? -22.325 2.931 10.459 1.00 92.94 96 THR A O 1
ATOM 747 N N . GLU A 1 97 ? -20.934 4.628 9.954 1.00 90.75 97 GLU A N 1
ATOM 748 C CA . GLU A 1 97 ? -20.834 4.359 8.529 1.00 90.75 97 GLU A CA 1
ATOM 749 C C . GLU A 1 97 ? -19.839 3.229 8.231 1.00 90.75 97 GLU A C 1
ATOM 751 O O . GLU A 1 97 ? -18.882 2.957 8.968 1.00 90.75 97 GLU A O 1
ATOM 756 N N . ALA A 1 98 ? -20.050 2.573 7.089 1.00 90.88 98 ALA A N 1
ATOM 757 C CA . ALA A 1 98 ? -19.162 1.510 6.627 1.00 90.88 98 ALA A CA 1
ATOM 758 C C . ALA A 1 98 ? -17.738 2.030 6.371 1.00 90.88 98 ALA A C 1
ATOM 760 O O . ALA A 1 98 ? -16.772 1.319 6.636 1.00 90.88 98 ALA A O 1
ATOM 761 N N . GLU A 1 99 ? -17.606 3.259 5.867 1.00 90.00 99 GLU A N 1
ATOM 762 C CA . GLU A 1 99 ? -16.315 3.866 5.529 1.00 90.00 99 GLU A CA 1
ATOM 763 C C . GLU A 1 99 ? -15.432 4.065 6.769 1.00 90.00 99 GLU A C 1
ATOM 765 O O . GLU A 1 99 ? -14.285 3.616 6.770 1.00 90.00 99 GLU A O 1
ATOM 770 N N . ASP A 1 100 ? -15.988 4.626 7.846 1.00 87.50 100 ASP A N 1
ATOM 771 C CA . ASP A 1 100 ? -15.272 4.846 9.110 1.00 87.50 100 ASP A CA 1
ATOM 772 C C . ASP A 1 100 ? -14.817 3.518 9.735 1.00 87.50 100 ASP A C 1
ATOM 774 O O . ASP A 1 100 ? -13.668 3.358 10.158 1.00 87.50 100 ASP A O 1
ATOM 778 N N . THR A 1 101 ? -15.705 2.520 9.724 1.00 92.00 101 THR A N 1
ATOM 779 C CA . THR A 1 101 ? -15.426 1.183 10.265 1.00 92.00 101 THR A CA 1
ATOM 780 C C . THR A 1 101 ? -14.332 0.469 9.468 1.00 92.00 101 THR A C 1
ATOM 782 O O . THR A 1 101 ? -13.411 -0.118 10.043 1.00 92.00 101 THR A O 1
ATOM 785 N N . LEU A 1 102 ? -14.396 0.534 8.135 1.00 90.56 102 LEU A N 1
ATOM 786 C CA . LEU A 1 102 ? -13.374 -0.035 7.256 1.00 90.56 102 LEU A CA 1
ATOM 787 C C . LEU A 1 102 ? -12.028 0.683 7.416 1.00 90.56 102 LEU A C 1
ATOM 789 O O . LEU A 1 102 ? -10.995 0.016 7.466 1.00 90.56 102 LEU A O 1
ATOM 793 N N . GLY A 1 103 ? -12.029 2.012 7.554 1.00 87.69 103 GLY A N 1
ATOM 794 C CA . GLY A 1 103 ? -10.822 2.806 7.791 1.00 87.69 103 GLY A CA 1
ATOM 795 C C . GLY A 1 103 ? -10.082 2.397 9.067 1.00 87.69 103 GLY A C 1
ATOM 796 O O . GLY A 1 103 ? -8.864 2.178 9.038 1.00 87.69 103 GLY A O 1
ATOM 797 N N . ALA A 1 104 ? -10.814 2.203 10.168 1.00 91.00 104 ALA A N 1
ATOM 798 C CA . ALA A 1 104 ? -10.234 1.718 11.420 1.00 91.00 104 ALA A CA 1
ATOM 799 C C . ALA A 1 104 ? -9.661 0.298 11.279 1.00 91.00 104 ALA A C 1
ATOM 801 O O . ALA A 1 104 ? -8.533 0.041 11.702 1.00 91.00 104 ALA A O 1
ATOM 802 N N . LEU A 1 105 ? -10.382 -0.608 10.606 1.00 90.69 105 LEU A N 1
ATOM 803 C CA . LEU A 1 105 ? -9.902 -1.967 10.337 1.00 90.69 105 LEU A CA 1
ATOM 804 C C . LEU A 1 105 ? -8.615 -1.989 9.503 1.00 90.69 105 LEU A C 1
ATOM 806 O O . LEU A 1 105 ? -7.688 -2.737 9.828 1.00 90.69 105 LEU A O 1
ATOM 810 N N . TYR A 1 106 ? -8.538 -1.182 8.441 1.00 87.31 106 TYR A N 1
ATOM 811 C CA . TYR A 1 106 ? -7.331 -1.073 7.616 1.00 87.31 106 TYR A CA 1
ATOM 812 C C . TYR A 1 106 ? -6.147 -0.543 8.420 1.00 87.31 106 TYR A C 1
ATOM 814 O O . TYR A 1 106 ? -5.074 -1.145 8.374 1.00 87.31 106 TYR A O 1
ATOM 822 N N . THR A 1 107 ? -6.368 0.479 9.246 1.00 85.94 107 THR A N 1
ATOM 823 C CA . THR A 1 107 ? -5.341 1.023 10.147 1.00 85.94 107 THR A CA 1
ATOM 824 C C . THR A 1 107 ? -4.808 -0.045 11.112 1.00 85.94 107 THR A C 1
ATOM 826 O O . THR A 1 107 ? -3.595 -0.211 11.260 1.00 85.94 107 THR A O 1
ATOM 829 N N . THR A 1 108 ? -5.686 -0.843 11.732 1.00 89.81 108 THR A N 1
ATOM 830 C CA . THR A 1 108 ? -5.256 -1.945 12.613 1.00 89.81 108 THR A CA 1
ATOM 831 C C . THR A 1 108 ? -4.450 -3.005 11.853 1.00 89.81 108 THR A C 1
ATOM 833 O O . THR A 1 108 ? -3.441 -3.504 12.359 1.00 89.81 108 THR A O 1
ATOM 836 N N . MET A 1 109 ? -4.861 -3.355 10.629 1.00 87.44 109 MET A N 1
ATOM 837 C CA . MET A 1 109 ? -4.143 -4.329 9.797 1.00 87.44 109 MET A CA 1
ATOM 838 C C . MET A 1 109 ? -2.768 -3.816 9.345 1.00 87.44 109 MET A C 1
ATOM 840 O O . MET A 1 109 ? -1.811 -4.592 9.332 1.00 87.44 109 MET A O 1
ATOM 844 N N . GLU A 1 110 ? -2.635 -2.522 9.052 1.00 82.94 110 GLU A N 1
ATOM 845 C CA . GLU A 1 110 ? -1.349 -1.856 8.802 1.00 82.94 110 GLU A CA 1
ATOM 846 C C . GLU A 1 110 ? -0.411 -1.942 10.006 1.00 82.94 110 GLU A C 1
ATOM 848 O O . GLU A 1 110 ? 0.751 -2.346 9.866 1.00 82.94 110 GLU A O 1
ATOM 853 N N . HIS A 1 111 ? -0.918 -1.657 11.209 1.00 83.62 111 HIS A N 1
ATOM 854 C CA . HIS A 1 111 ? -0.131 -1.791 12.434 1.00 83.62 111 HIS A CA 1
ATOM 855 C C . HIS A 1 111 ? 0.353 -3.237 12.645 1.00 83.62 111 HIS A C 1
ATOM 857 O O . HIS A 1 111 ? 1.529 -3.464 12.950 1.00 83.62 111 HIS A O 1
ATOM 863 N N . LEU A 1 112 ? -0.511 -4.234 12.421 1.00 86.19 112 LEU A N 1
ATOM 864 C CA . LEU A 1 112 ? -0.132 -5.650 12.501 1.00 86.19 112 LEU A CA 1
ATOM 865 C C . LEU A 1 112 ? 0.944 -6.030 11.478 1.00 86.19 112 LEU A C 1
ATOM 867 O O . LEU A 1 112 ? 1.929 -6.679 11.843 1.00 86.19 112 LEU A O 1
ATOM 871 N N . ALA A 1 113 ? 0.790 -5.612 10.220 1.00 83.56 113 ALA A N 1
ATOM 872 C CA . ALA A 1 113 ? 1.761 -5.903 9.167 1.00 83.56 113 ALA A CA 1
ATOM 873 C C . ALA A 1 113 ? 3.138 -5.295 9.474 1.00 83.56 113 ALA A C 1
ATOM 875 O O . ALA A 1 113 ? 4.172 -5.923 9.223 1.00 83.56 113 ALA A O 1
ATOM 876 N N . TRP A 1 114 ? 3.176 -4.108 10.083 1.00 79.75 114 TRP A N 1
ATOM 877 C CA . TRP A 1 114 ? 4.429 -3.508 10.533 1.00 79.75 114 TRP A CA 1
ATOM 878 C C . TRP A 1 114 ? 5.122 -4.321 11.630 1.00 79.75 114 TRP A C 1
ATOM 880 O O . TRP A 1 114 ? 6.336 -4.561 11.555 1.00 79.75 114 TRP A O 1
ATOM 890 N N . HIS A 1 115 ? 4.367 -4.792 12.626 1.00 79.50 115 HIS A N 1
ATOM 891 C CA . HIS A 1 115 ? 4.909 -5.671 13.661 1.00 79.50 115 HIS A CA 1
ATOM 892 C C . HIS A 1 115 ? 5.402 -6.998 13.067 1.00 79.50 115 HIS A C 1
ATOM 894 O O . HIS A 1 115 ? 6.516 -7.422 13.389 1.00 79.50 115 HIS A O 1
ATOM 900 N N . GLN A 1 116 ? 4.647 -7.606 12.145 1.00 80.19 116 GLN A N 1
ATOM 901 C CA . GLN A 1 116 ? 5.067 -8.811 11.422 1.00 80.19 116 GLN A CA 1
ATOM 902 C C . GLN A 1 116 ? 6.403 -8.591 10.694 1.00 80.19 116 GLN A C 1
ATOM 904 O O . GLN A 1 116 ? 7.356 -9.337 10.926 1.00 80.19 116 GLN A O 1
ATOM 909 N N . GLY A 1 117 ? 6.518 -7.532 9.885 1.00 75.94 117 GLY A N 1
ATOM 910 C CA . GLY A 1 117 ? 7.754 -7.211 9.161 1.00 75.94 117 GLY A CA 1
ATOM 911 C C . GLY A 1 117 ? 8.934 -6.885 10.085 1.00 75.94 117 GLY A C 1
ATOM 912 O O . GLY A 1 117 ? 10.098 -7.112 9.746 1.00 75.94 117 GLY A O 1
ATOM 913 N N . THR A 1 118 ? 8.671 -6.368 11.285 1.00 74.38 118 THR A N 1
ATOM 914 C CA . THR A 1 118 ? 9.705 -6.162 12.311 1.00 74.38 118 THR A CA 1
ATOM 915 C C . THR A 1 118 ? 10.200 -7.491 12.889 1.00 74.38 118 THR A C 1
ATOM 917 O O . THR A 1 118 ? 11.411 -7.695 12.992 1.00 74.38 118 THR A O 1
ATOM 920 N N . ILE A 1 119 ? 9.295 -8.427 13.184 1.00 76.62 119 ILE A N 1
ATOM 921 C CA . ILE A 1 119 ? 9.634 -9.771 13.679 1.00 76.62 119 ILE A CA 1
ATOM 922 C C . ILE A 1 119 ? 10.396 -10.578 12.617 1.00 76.62 119 ILE A C 1
ATOM 924 O O . ILE A 1 119 ? 11.422 -11.189 12.921 1.00 76.62 119 ILE A O 1
ATOM 928 N N . GLU A 1 120 ? 9.949 -10.551 11.360 1.00 72.62 120 GLU A N 1
ATOM 929 C CA . GLU A 1 120 ? 10.624 -11.241 10.251 1.00 72.62 120 GLU A CA 1
ATOM 930 C C . GLU A 1 120 ? 12.059 -10.732 10.043 1.00 72.62 120 GLU A C 1
ATOM 932 O O . GLU A 1 120 ? 12.975 -11.531 9.846 1.00 72.62 120 GLU A O 1
ATOM 937 N N . ARG A 1 121 ? 12.298 -9.421 10.190 1.00 68.12 121 ARG A N 1
ATOM 938 C CA . ARG A 1 121 ? 13.654 -8.842 10.150 1.00 68.12 121 ARG A CA 1
ATOM 939 C C . ARG A 1 121 ? 14.522 -9.247 11.335 1.00 68.12 121 ARG A C 1
ATOM 941 O O . ARG A 1 121 ? 15.708 -9.485 11.155 1.00 68.12 121 ARG A O 1
ATOM 948 N N . HIS A 1 122 ? 13.959 -9.375 12.536 1.00 65.88 122 HIS A N 1
ATOM 949 C CA . HIS A 1 122 ? 14.709 -9.930 13.670 1.00 65.88 122 HIS A CA 1
ATOM 950 C C . HIS A 1 122 ? 15.150 -11.380 13.406 1.00 65.88 122 HIS A C 1
ATOM 952 O O . HIS A 1 122 ? 16.184 -11.809 13.913 1.00 65.88 122 HIS A O 1
ATOM 958 N N . ARG A 1 123 ? 14.393 -12.122 12.587 1.00 59.88 123 ARG A N 1
ATOM 959 C CA . ARG A 1 123 ? 14.731 -13.483 12.154 1.00 59.88 123 ARG A CA 1
ATOM 960 C C . ARG A 1 123 ? 15.760 -13.522 11.014 1.00 59.88 123 ARG A C 1
ATOM 962 O O . ARG A 1 123 ? 16.455 -14.524 10.877 1.00 59.88 123 ARG A O 1
ATOM 969 N N . GLN A 1 124 ? 15.869 -12.457 10.219 1.00 56.66 124 GLN A N 1
ATOM 970 C CA . GLN A 1 124 ? 16.869 -12.286 9.160 1.00 56.66 124 GLN A CA 1
ATOM 971 C C . GLN A 1 124 ? 17.662 -10.990 9.387 1.00 56.66 124 GLN A C 1
ATOM 973 O O . GLN A 1 124 ? 17.346 -9.973 8.757 1.00 56.66 124 GLN A O 1
ATOM 978 N N . PRO A 1 125 ? 18.671 -10.989 10.283 1.00 60.38 125 PRO A N 1
ATOM 979 C CA . PRO A 1 125 ? 19.530 -9.826 10.451 1.00 60.38 125 PRO A CA 1
ATOM 980 C C . PRO A 1 125 ? 20.125 -9.480 9.086 1.00 60.38 125 PRO A C 1
ATOM 982 O O . PRO A 1 125 ? 20.784 -10.305 8.453 1.00 60.38 125 PRO A O 1
ATOM 985 N N . GLN A 1 126 ? 19.808 -8.282 8.600 1.00 56.28 126 GLN A N 1
ATOM 986 C CA . GLN A 1 126 ? 20.332 -7.781 7.337 1.00 56.28 126 GLN A CA 1
ATOM 987 C C . GLN A 1 126 ? 21.857 -7.840 7.409 1.00 56.28 126 GLN A C 1
ATOM 989 O O . GLN A 1 126 ? 22.437 -7.430 8.413 1.00 56.28 126 GLN A O 1
ATOM 994 N N . LEU A 1 127 ? 22.480 -8.409 6.372 1.00 53.12 127 LEU A N 1
ATOM 995 C CA . LEU A 1 127 ? 23.931 -8.460 6.234 1.00 53.12 127 LEU A CA 1
ATOM 996 C C . LEU A 1 127 ? 24.471 -7.034 6.371 1.00 53.12 127 LEU A C 1
ATOM 998 O O . LEU A 1 127 ? 24.262 -6.196 5.494 1.00 53.12 127 LEU A O 1
ATOM 1002 N N . ASP A 1 128 ? 25.126 -6.772 7.497 1.00 49.22 128 ASP A N 1
ATOM 1003 C CA . ASP A 1 128 ? 25.884 -5.555 7.731 1.00 49.22 128 ASP A CA 1
ATOM 1004 C C . ASP A 1 128 ? 27.142 -5.661 6.867 1.00 49.22 128 ASP A C 1
ATOM 1006 O O . ASP A 1 128 ? 28.135 -6.289 7.243 1.00 49.22 128 ASP A O 1
ATOM 1010 N N . PHE A 1 129 ? 27.066 -5.160 5.632 1.00 51.44 129 PHE A N 1
ATOM 1011 C CA . PHE A 1 129 ? 28.236 -5.015 4.774 1.00 51.44 129 PHE A CA 1
ATOM 1012 C C . PHE A 1 129 ? 29.076 -3.877 5.350 1.00 51.44 129 PHE A C 1
ATOM 1014 O O . PHE A 1 129 ? 28.961 -2.722 4.941 1.00 51.44 129 PHE A O 1
ATOM 1021 N N . GLY A 1 130 ? 29.850 -4.239 6.373 1.00 41.31 130 GLY A N 1
ATOM 1022 C CA . GLY A 1 130 ? 30.643 -3.343 7.187 1.00 41.31 130 GLY A CA 1
ATOM 1023 C C . GLY A 1 130 ? 31.486 -2.383 6.360 1.00 41.31 130 GLY A C 1
ATOM 1024 O O . GLY A 1 130 ? 32.049 -2.724 5.318 1.00 41.31 130 GLY A O 1
ATOM 1025 N N . ALA A 1 131 ? 31.583 -1.168 6.886 1.00 49.41 131 ALA A N 1
ATOM 1026 C CA . ALA A 1 131 ? 32.567 -0.179 6.507 1.00 49.41 131 ALA A CA 1
ATOM 1027 C C . ALA A 1 131 ? 33.974 -0.803 6.476 1.00 49.41 131 ALA A C 1
ATOM 1029 O O . ALA A 1 131 ? 34.604 -1.008 7.510 1.00 49.41 131 ALA A O 1
ATOM 1030 N N . ALA A 1 132 ? 34.475 -1.072 5.275 1.00 39.44 132 ALA A N 1
ATOM 1031 C CA . ALA A 1 132 ? 35.893 -1.226 4.999 1.00 39.44 132 ALA A CA 1
ATOM 1032 C C . ALA A 1 132 ? 36.257 -0.159 3.964 1.00 39.44 132 ALA A C 1
ATOM 1034 O O . ALA A 1 1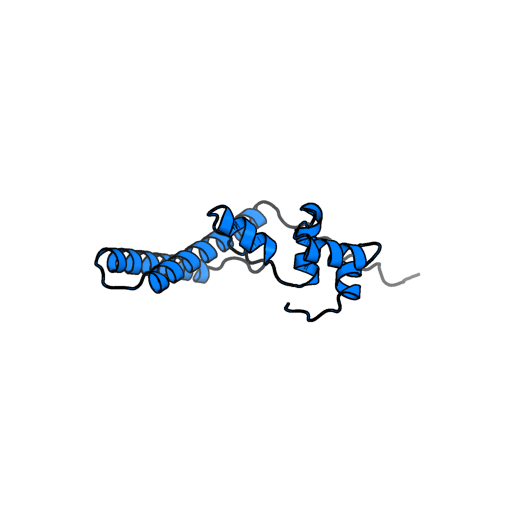32 ? 36.273 -0.405 2.759 1.00 39.44 132 ALA A O 1
ATOM 1035 N N . VAL A 1 133 ? 36.490 1.063 4.446 1.00 43.25 133 VAL A N 1
ATOM 1036 C CA . VAL A 1 133 ? 37.243 2.054 3.676 1.00 43.25 133 VAL A CA 1
ATOM 1037 C C . VAL A 1 133 ? 38.710 1.607 3.750 1.00 43.25 133 VAL A C 1
ATOM 1039 O O . VAL A 1 133 ? 39.203 1.392 4.859 1.00 43.25 133 VAL A O 1
ATOM 1042 N N . PRO A 1 134 ? 39.392 1.376 2.616 1.00 40.28 134 PRO A N 1
ATOM 1043 C CA . PRO A 1 134 ? 40.771 0.908 2.615 1.00 40.28 134 PRO A CA 1
ATOM 1044 C C . PRO A 1 134 ? 41.686 1.963 3.239 1.00 40.28 134 PRO A C 1
ATOM 1046 O O . PRO A 1 134 ? 41.528 3.159 2.996 1.00 40.28 134 PRO A O 1
ATOM 1049 N N . GLY A 1 135 ? 42.605 1.477 4.074 1.00 41.50 135 GLY A N 1
ATOM 1050 C CA . GLY A 1 135 ? 43.491 2.268 4.913 1.00 41.50 135 GLY A CA 1
ATOM 1051 C C . GLY A 1 135 ? 44.273 3.342 4.163 1.00 41.50 135 GLY A C 1
ATOM 1052 O O . GLY A 1 135 ? 44.747 3.154 3.042 1.00 41.50 135 GLY A O 1
ATOM 1053 N N . GLU A 1 136 ? 44.399 4.466 4.859 1.00 37.59 136 GLU A N 1
ATOM 1054 C CA . GLU A 1 136 ? 45.333 5.550 4.613 1.00 37.59 136 GLU A CA 1
ATOM 1055 C C . GLU A 1 136 ? 46.770 5.020 4.521 1.00 37.59 136 GLU A C 1
ATOM 1057 O O . GLU A 1 136 ? 47.153 4.052 5.182 1.00 37.59 136 GLU A O 1
ATOM 1062 N N . GLY A 1 137 ? 47.561 5.664 3.666 1.00 44.34 137 GLY A N 1
ATOM 1063 C CA . GLY A 1 137 ? 48.948 5.311 3.430 1.00 44.34 137 GLY A CA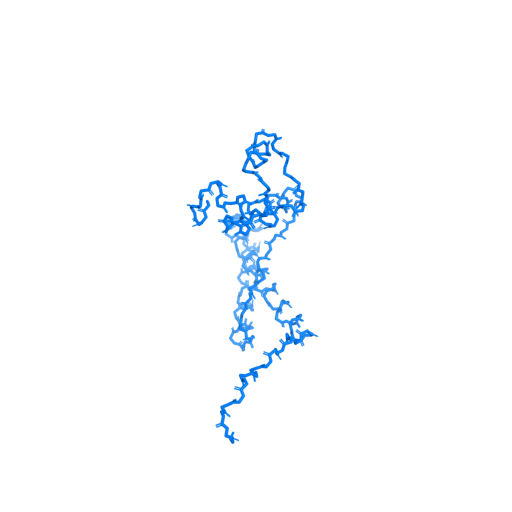 1
ATOM 1064 C C . GLY A 1 137 ? 49.835 5.507 4.656 1.00 44.34 137 GLY A C 1
ATOM 1065 O O . GLY A 1 137 ? 49.811 6.552 5.303 1.00 44.34 137 GLY A O 1
ATOM 1066 N N . GLN A 1 138 ? 50.694 4.519 4.892 1.00 38.50 138 GLN A N 1
ATOM 1067 C CA . GLN A 1 138 ? 51.988 4.701 5.540 1.00 38.50 138 GLN A CA 1
ATOM 1068 C C . GLN A 1 138 ? 52.918 3.539 5.170 1.00 38.50 138 GLN A C 1
ATOM 1070 O O . GLN A 1 138 ? 52.847 2.459 5.752 1.00 38.50 138 GLN A O 1
ATOM 1075 N N . CYS A 1 139 ? 53.712 3.775 4.124 1.00 40.84 139 CYS A N 1
ATOM 1076 C CA . CYS A 1 139 ? 55.150 3.510 3.988 1.00 40.84 139 CYS A CA 1
ATOM 1077 C C . CYS A 1 139 ? 55.595 4.012 2.610 1.00 40.84 139 CYS A C 1
ATOM 1079 O O . CYS A 1 139 ? 55.011 3.552 1.604 1.00 40.84 139 CYS A O 1
#

Nearest PDB structures (foldseek):
  7qep-assembly1_O5  TM=6.281E-01  e=6.432E+00  Encephalitozoon cuniculi GB-M1

Foldseek 3Di:
DVPPDDLVQLCVQLVHPDSVVVVVCVVVVDDDPVSLVSNCVSVVHNVVVVVVCVVVVHDDADQDPDDADDPVLVVVLVVLVVVLVVVVVCVVVVNDDPVSNVVSVNVNVNSVSNVVSNVVCVVPPPPCPDDDPDDDDDD

Mean predicted aligned error: 11.19 Å